Protein AF-A0AAW8DLY3-F1 (afdb_monomer_lite)

Sequence (59 aa):
MMLGYLLARAGVEVTVLEKHADFFRDFRGDTIHPATTDVLAELGLLEEFLLCRRPEPPG

Structure (mmCIF, N/CA/C/O backbone):
data_AF-A0AAW8DLY3-F1
#
_entry.id   AF-A0AAW8DLY3-F1
#
loop_
_atom_site.group_PDB
_atom_site.id
_atom_site.type_symbol
_atom_site.label_atom_id
_atom_site.label_alt_id
_atom_site.label_comp_id
_atom_site.label_asym_id
_atom_site.label_entity_id
_atom_site.label_seq_id
_atom_site.pdbx_PDB_ins_code
_atom_site.Cartn_x
_atom_site.Cartn_y
_atom_site.Cartn_z
_atom_site.occupancy
_atom_site.B_iso_or_equiv
_atom_site.auth_seq_id
_atom_site.auth_comp_id
_atom_site.auth_asym_id
_atom_site.auth_atom_id
_atom_site.pdbx_PDB_model_num
ATOM 1 N N . MET A 1 1 ? -5.612 3.290 -1.570 1.00 90.19 1 MET A N 1
ATOM 2 C CA . MET A 1 1 ? -5.183 1.907 -1.264 1.00 90.19 1 MET A CA 1
ATOM 3 C C . MET A 1 1 ? -4.101 1.842 -0.191 1.00 90.19 1 MET A C 1
ATOM 5 O O . MET A 1 1 ? -4.419 1.348 0.881 1.00 90.19 1 MET A O 1
ATOM 9 N N . MET A 1 2 ? -2.883 2.371 -0.390 1.00 94.12 2 MET A N 1
ATOM 10 C CA . MET A 1 2 ? -1.786 2.114 0.567 1.00 94.12 2 MET A CA 1
ATOM 11 C C . MET A 1 2 ? -2.035 2.514 2.024 1.00 94.12 2 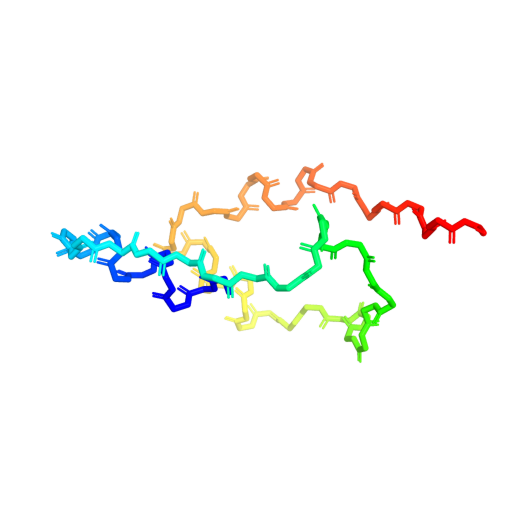MET A C 1
ATOM 13 O O . MET A 1 2 ? -1.694 1.747 2.916 1.00 94.12 2 MET A O 1
ATOM 17 N N . LEU A 1 3 ? -2.679 3.654 2.287 1.00 96.50 3 LEU A N 1
ATOM 18 C CA . LEU A 1 3 ? -3.019 4.044 3.660 1.00 96.50 3 LEU A CA 1
ATOM 19 C C . LEU A 1 3 ? -3.897 2.995 4.363 1.00 96.50 3 LEU A C 1
ATOM 21 O O . LEU A 1 3 ? -3.610 2.610 5.491 1.00 96.50 3 LEU A O 1
ATOM 25 N N . GLY A 1 4 ? -4.940 2.508 3.682 1.00 97.62 4 GLY A N 1
ATOM 26 C CA . GLY A 1 4 ? -5.836 1.491 4.234 1.00 97.62 4 GLY A CA 1
ATOM 27 C C . GLY A 1 4 ? -5.112 0.177 4.524 1.00 97.62 4 GLY A C 1
ATOM 28 O O . GLY A 1 4 ? -5.312 -0.399 5.587 1.00 97.62 4 GLY A O 1
ATOM 29 N N . TYR A 1 5 ? -4.209 -0.243 3.631 1.00 96.75 5 TYR A N 1
ATOM 30 C CA . TYR A 1 5 ? -3.351 -1.410 3.853 1.00 96.75 5 TYR A CA 1
ATOM 31 C C . TYR A 1 5 ? -2.470 -1.250 5.101 1.00 96.75 5 TYR A C 1
ATOM 33 O O . TYR A 1 5 ? -2.427 -2.147 5.939 1.00 96.75 5 TYR A O 1
ATOM 41 N N . LEU A 1 6 ? -1.793 -0.106 5.256 1.00 97.69 6 LEU A N 1
ATOM 42 C CA . LEU A 1 6 ? -0.886 0.126 6.385 1.00 97.69 6 LEU A CA 1
ATOM 43 C C . LEU A 1 6 ? -1.631 0.166 7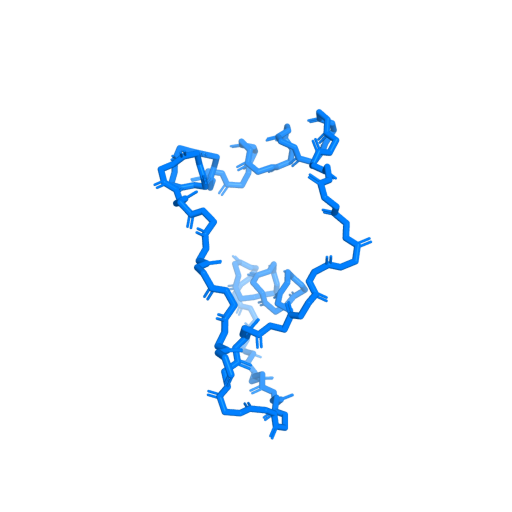.726 1.00 97.69 6 LEU A C 1
ATOM 45 O O . LEU A 1 6 ? -1.158 -0.411 8.702 1.00 97.69 6 LEU A O 1
ATOM 49 N N . LEU A 1 7 ? -2.809 0.794 7.765 1.00 98.31 7 LEU A N 1
ATOM 50 C CA . LEU A 1 7 ? -3.667 0.818 8.951 1.00 98.31 7 LEU A CA 1
ATOM 51 C C . LEU A 1 7 ? -4.178 -0.585 9.311 1.00 98.31 7 LEU A C 1
ATOM 53 O O . LEU A 1 7 ? -4.081 -0.989 10.469 1.00 98.31 7 LEU A O 1
ATOM 57 N N . ALA A 1 8 ? -4.641 -1.357 8.324 1.00 98.06 8 ALA A N 1
ATOM 58 C CA . ALA A 1 8 ? -5.080 -2.733 8.545 1.00 98.06 8 ALA A CA 1
ATOM 59 C C . ALA A 1 8 ? -3.932 -3.628 9.046 1.00 98.06 8 ALA A C 1
ATOM 61 O O . ALA A 1 8 ? -4.111 -4.400 9.986 1.00 98.06 8 ALA A O 1
ATOM 62 N N . ARG A 1 9 ? -2.721 -3.477 8.488 1.00 96.56 9 ARG A N 1
ATOM 63 C CA . ARG A 1 9 ? -1.513 -4.182 8.956 1.00 96.56 9 ARG A CA 1
ATOM 64 C C . ARG A 1 9 ? -1.144 -3.811 10.396 1.00 96.56 9 ARG A C 1
ATOM 66 O O . ARG A 1 9 ? -0.605 -4.645 11.115 1.00 96.56 9 ARG A O 1
ATOM 73 N N . ALA A 1 10 ? -1.457 -2.590 10.825 1.00 98.00 10 ALA A N 1
ATOM 74 C CA . ALA A 1 10 ? -1.295 -2.138 12.206 1.00 98.00 10 ALA A CA 1
ATOM 75 C C . ALA A 1 10 ? -2.419 -2.615 13.154 1.00 98.00 10 ALA A C 1
ATOM 77 O O . ALA A 1 10 ? -2.421 -2.242 14.325 1.00 98.00 10 ALA A O 1
ATOM 78 N N . GLY A 1 11 ? -3.370 -3.427 12.675 1.00 98.25 11 GLY A N 1
ATOM 79 C CA . GLY A 1 11 ? -4.478 -3.958 13.474 1.00 98.25 11 GLY A CA 1
ATOM 80 C C . GLY A 1 11 ? -5.664 -3.003 13.634 1.00 98.25 11 GLY A C 1
ATOM 81 O O . GLY A 1 11 ? -6.536 -3.255 14.461 1.00 98.25 11 GLY A O 1
ATOM 82 N N . VAL A 1 12 ? -5.713 -1.911 12.865 1.00 98.62 12 VAL A N 1
ATOM 83 C CA . VAL A 1 12 ? -6.850 -0.981 12.857 1.00 98.62 12 VAL A CA 1
ATOM 84 C C . VAL A 1 12 ? -7.947 -1.530 11.945 1.00 98.62 12 VAL A C 1
ATOM 86 O O . VAL A 1 12 ? -7.672 -1.942 10.819 1.00 98.62 12 VAL A O 1
ATOM 89 N N . GLU A 1 13 ? -9.200 -1.506 12.403 1.00 98.44 13 GLU A N 1
ATOM 90 C CA . GLU A 1 13 ? -10.348 -1.835 11.555 1.00 98.44 13 GLU A CA 1
ATOM 91 C C . GLU A 1 13 ? -10.545 -0.738 10.497 1.00 98.44 13 GLU A C 1
ATOM 93 O O . GLU A 1 13 ? -10.710 0.440 10.819 1.00 98.44 13 GLU A O 1
ATOM 98 N N . VAL A 1 14 ? -10.494 -1.114 9.217 1.00 98.38 14 VAL A N 1
ATOM 99 C CA . VAL A 1 14 ? -10.514 -0.175 8.088 1.00 98.38 14 VAL A CA 1
ATOM 100 C C . VAL A 1 14 ? -11.649 -0.521 7.135 1.00 98.38 14 VAL A C 1
ATOM 102 O O . VAL A 1 14 ? -11.741 -1.640 6.642 1.00 98.38 14 VAL A O 1
ATOM 105 N N . THR A 1 15 ? -12.457 0.483 6.794 1.00 97.75 15 THR A N 1
ATOM 106 C CA . THR A 1 15 ? -13.394 0.436 5.662 1.00 97.75 15 THR A CA 1
ATOM 107 C C . THR A 1 15 ? -12.884 1.349 4.548 1.00 97.75 15 THR A C 1
ATOM 109 O O . THR A 1 15 ? -12.602 2.523 4.787 1.00 97.75 15 THR A O 1
ATOM 112 N N . VAL A 1 16 ? -12.768 0.829 3.323 1.00 95.75 16 VAL A N 1
ATOM 113 C CA . VAL A 1 16 ? -12.404 1.617 2.133 1.00 95.75 16 VAL A CA 1
ATOM 114 C C . VAL A 1 16 ? -13.664 1.911 1.325 1.00 95.75 16 VAL A C 1
ATOM 116 O O . VAL A 1 16 ? -14.358 0.990 0.908 1.00 95.75 16 VAL A O 1
ATOM 119 N N . LEU A 1 17 ? -13.938 3.194 1.082 1.00 96.00 17 LEU A N 1
ATOM 120 C CA . LEU A 1 17 ? -15.029 3.649 0.222 1.00 96.00 17 LEU A CA 1
ATOM 121 C C . LEU A 1 17 ? -14.441 4.168 -1.095 1.00 96.00 17 LEU A C 1
ATOM 123 O O . LEU A 1 17 ? -13.762 5.193 -1.115 1.00 96.00 17 LEU A O 1
ATOM 127 N N . GLU A 1 18 ? -14.690 3.454 -2.187 1.00 93.25 18 GLU A N 1
ATOM 128 C CA . GLU A 1 18 ? -14.315 3.842 -3.550 1.00 93.25 18 GLU A CA 1
ATOM 129 C C . GLU A 1 18 ? -15.599 3.978 -4.373 1.00 93.25 18 GLU A C 1
ATOM 131 O O . GLU A 1 18 ? -16.509 3.158 -4.268 1.00 93.25 18 GLU A O 1
ATOM 136 N N . LYS A 1 19 ? -15.701 5.059 -5.149 1.00 93.94 19 LYS A N 1
ATOM 137 C CA . LYS A 1 19 ? -16.882 5.349 -5.971 1.00 93.94 19 LYS A CA 1
ATOM 138 C C . LYS A 1 19 ? -16.889 4.540 -7.267 1.00 93.94 19 LYS A C 1
ATOM 140 O O . LYS A 1 19 ? -17.942 4.354 -7.868 1.00 93.94 19 LYS A O 1
ATOM 145 N N . HIS A 1 20 ? -15.709 4.145 -7.736 1.00 90.25 20 HIS A N 1
ATOM 146 C CA . HIS A 1 20 ? -15.539 3.367 -8.953 1.00 90.25 20 HIS A CA 1
ATOM 147 C C . HIS A 1 20 ? -15.713 1.872 -8.670 1.00 90.25 20 HIS A C 1
ATOM 149 O O . HIS A 1 20 ? -15.330 1.386 -7.609 1.00 90.25 20 HIS A O 1
ATOM 155 N N . ALA A 1 21 ? -16.281 1.140 -9.630 1.00 89.88 21 ALA A N 1
ATOM 156 C CA . ALA A 1 21 ? -16.471 -0.306 -9.508 1.00 89.88 21 ALA A CA 1
ATOM 157 C C . ALA A 1 21 ? -15.147 -1.089 -9.588 1.00 89.88 21 ALA A C 1
ATOM 159 O O . ALA A 1 21 ? -15.078 -2.234 -9.145 1.00 89.88 21 ALA A O 1
ATOM 160 N N . ASP A 1 22 ? -14.103 -0.468 -10.139 1.00 86.38 22 ASP A N 1
ATOM 161 C CA . ASP A 1 22 ? -12.785 -1.055 -10.333 1.00 86.38 22 ASP A CA 1
ATOM 162 C C . ASP A 1 22 ? -11.654 -0.020 -10.140 1.00 86.38 22 ASP A C 1
ATOM 164 O O . ASP A 1 22 ? -11.867 1.173 -9.880 1.00 86.38 22 ASP A O 1
ATOM 168 N N . PHE A 1 23 ? -10.417 -0.508 -10.237 1.00 83.50 23 PHE A N 1
ATOM 169 C CA . PHE A 1 23 ? -9.199 0.294 -10.118 1.00 83.50 23 PHE A CA 1
ATOM 170 C C . PHE A 1 23 ? -8.500 0.538 -11.467 1.00 83.50 23 PHE A C 1
ATOM 172 O O . PHE A 1 23 ? -7.428 1.146 -11.479 1.00 83.50 23 PHE A O 1
ATOM 179 N N . PHE A 1 24 ? -9.084 0.110 -12.591 1.00 80.00 24 PHE A N 1
ATOM 180 C CA . PHE A 1 24 ? -8.516 0.288 -13.925 1.00 80.00 24 PHE A CA 1
ATOM 181 C C . PHE A 1 24 ? -8.830 1.692 -14.431 1.00 80.00 24 PHE A C 1
ATOM 183 O O . PHE A 1 24 ? -9.933 2.027 -14.847 1.00 80.00 24 PHE A O 1
ATOM 190 N N . ARG A 1 25 ? -7.827 2.553 -14.376 1.00 77.25 25 ARG A N 1
ATOM 191 C CA . ARG A 1 25 ? -7.891 3.908 -14.914 1.00 77.25 25 ARG A CA 1
ATOM 192 C C . ARG A 1 25 ? -6.525 4.260 -15.463 1.00 77.25 25 ARG A C 1
ATOM 194 O O . ARG A 1 25 ? -5.535 3.712 -14.975 1.00 77.25 25 ARG A O 1
ATOM 201 N N . ASP A 1 26 ? -6.478 5.172 -16.430 1.00 72.25 26 ASP A N 1
ATOM 202 C CA . ASP A 1 26 ? -5.218 5.643 -17.002 1.00 72.25 26 ASP A CA 1
ATOM 203 C C . ASP A 1 26 ? -4.269 6.073 -15.886 1.00 72.25 26 ASP A C 1
ATOM 205 O O . ASP A 1 26 ? -4.469 7.078 -15.191 1.00 72.25 26 ASP A O 1
ATOM 209 N N . PHE A 1 27 ? -3.248 5.249 -15.680 1.00 68.62 27 PHE A N 1
ATOM 210 C CA . PHE A 1 27 ? -2.269 5.485 -14.647 1.00 68.62 27 PHE A CA 1
ATOM 211 C C . PHE A 1 27 ? -1.378 6.630 -15.114 1.00 68.62 27 PHE A C 1
ATOM 213 O O . PHE A 1 27 ? -0.753 6.565 -16.163 1.00 68.62 27 PHE A O 1
ATOM 220 N N . ARG A 1 28 ? -1.329 7.716 -14.342 1.00 71.06 28 ARG A N 1
ATOM 221 C CA . ARG A 1 28 ? -0.554 8.919 -14.693 1.00 71.06 28 ARG A CA 1
ATOM 222 C C . ARG A 1 28 ? 0.933 8.819 -14.314 1.00 71.06 28 ARG A C 1
ATOM 224 O O . ARG A 1 28 ? 1.620 9.835 -14.318 1.00 71.06 28 ARG A O 1
ATOM 231 N N . GLY A 1 29 ? 1.416 7.633 -13.941 1.00 71.12 29 GLY A N 1
ATOM 232 C CA . GLY A 1 29 ? 2.783 7.403 -13.475 1.00 71.12 29 GLY A CA 1
ATOM 233 C C . GLY A 1 29 ? 3.400 6.169 -14.120 1.00 71.12 29 GLY A C 1
ATOM 234 O O . GLY A 1 29 ? 3.472 5.128 -13.495 1.00 71.12 29 GLY A O 1
ATOM 235 N N . ASP A 1 30 ? 3.885 6.260 -15.352 1.00 73.88 30 ASP A N 1
ATOM 236 C CA . ASP A 1 30 ? 4.409 5.085 -16.074 1.00 73.88 30 ASP A CA 1
ATOM 237 C C . ASP A 1 30 ? 5.673 4.451 -15.457 1.00 73.88 30 ASP A C 1
ATOM 239 O O . ASP A 1 30 ? 6.087 3.367 -15.868 1.00 73.88 30 ASP A O 1
ATOM 243 N N . THR A 1 31 ? 6.268 5.092 -14.446 1.00 83.88 31 THR A N 1
ATOM 244 C CA . THR A 1 31 ? 7.496 4.642 -13.786 1.00 83.88 31 THR A CA 1
ATOM 245 C C . THR A 1 31 ? 7.285 4.471 -12.288 1.00 83.88 31 THR A C 1
ATOM 247 O O . THR A 1 31 ? 6.906 5.409 -11.585 1.00 83.88 31 THR A O 1
ATOM 250 N N . ILE A 1 32 ? 7.633 3.290 -11.778 1.00 87.31 32 ILE A N 1
ATOM 251 C CA . ILE A 1 32 ? 7.831 3.061 -10.346 1.00 87.31 32 ILE A CA 1
ATOM 252 C C . ILE A 1 32 ? 9.293 3.361 -10.022 1.00 87.31 32 ILE A C 1
ATOM 254 O O . ILE A 1 32 ? 10.202 2.756 -10.589 1.00 87.31 32 ILE A O 1
ATOM 258 N N . HIS A 1 33 ? 9.529 4.326 -9.134 1.00 90.88 33 HIS A N 1
ATOM 259 C CA . HIS A 1 33 ? 10.886 4.679 -8.728 1.00 90.88 33 HIS A CA 1
ATOM 260 C C . HIS A 1 33 ? 11.500 3.600 -7.820 1.00 90.88 33 HIS A C 1
ATOM 262 O O . HIS A 1 33 ? 10.770 2.998 -7.031 1.00 90.88 33 HIS A O 1
ATOM 268 N N . PRO A 1 34 ? 12.837 3.412 -7.841 1.00 94.00 34 PRO A N 1
ATOM 269 C CA . PRO A 1 34 ? 13.524 2.432 -6.993 1.00 94.00 34 PRO A CA 1
ATOM 270 C C . PRO A 1 34 ? 13.161 2.538 -5.508 1.00 94.00 34 PRO A C 1
ATOM 272 O O . PRO A 1 34 ? 12.846 1.534 -4.886 1.00 94.00 34 PRO A O 1
ATOM 275 N N . ALA A 1 35 ? 13.058 3.760 -4.977 1.00 94.88 35 ALA A N 1
ATOM 276 C CA . ALA A 1 35 ? 12.660 3.978 -3.586 1.00 94.88 35 ALA A CA 1
ATOM 277 C C . ALA A 1 35 ? 11.265 3.407 -3.255 1.00 94.88 35 ALA A C 1
ATOM 279 O O . ALA A 1 35 ? 11.004 3.004 -2.128 1.00 94.88 35 ALA A O 1
ATOM 280 N N . THR A 1 36 ? 10.346 3.355 -4.224 1.00 93.19 36 THR A N 1
ATOM 281 C CA . THR A 1 36 ? 9.036 2.716 -4.043 1.00 93.19 36 THR A CA 1
ATOM 282 C C . THR A 1 36 ? 9.151 1.192 -4.066 1.00 93.19 36 THR A C 1
ATOM 284 O O . THR A 1 36 ? 8.489 0.527 -3.275 1.00 93.19 36 THR A O 1
ATOM 287 N N . THR A 1 37 ? 10.005 0.639 -4.927 1.00 94.38 37 THR A N 1
ATOM 288 C CA . THR A 1 37 ? 10.326 -0.796 -4.969 1.00 94.38 37 THR A CA 1
ATOM 289 C C . THR A 1 37 ? 10.931 -1.276 -3.647 1.00 94.38 37 THR A C 1
ATOM 291 O O . THR A 1 37 ? 10.533 -2.327 -3.149 1.00 94.38 37 THR A O 1
ATOM 294 N N . ASP A 1 38 ? 11.814 -0.480 -3.040 1.00 96.75 38 ASP A N 1
ATOM 295 C CA . ASP A 1 38 ? 12.419 -0.777 -1.735 1.00 96.75 38 ASP A CA 1
ATOM 296 C C . ASP A 1 38 ? 11.353 -0.847 -0.631 1.00 96.75 38 ASP A C 1
ATOM 298 O O . ASP A 1 38 ? 11.283 -1.824 0.113 1.00 96.75 38 ASP A O 1
ATOM 302 N N . VAL A 1 39 ? 10.432 0.124 -0.591 1.00 96.06 39 VAL A N 1
ATOM 303 C CA . VAL A 1 39 ? 9.295 0.096 0.347 1.00 96.06 39 VAL A CA 1
ATOM 304 C C . VAL A 1 39 ? 8.420 -1.139 0.121 1.00 96.06 39 VAL A C 1
ATOM 306 O O . VAL A 1 39 ? 7.995 -1.780 1.078 1.00 96.06 39 VAL A O 1
ATOM 309 N N . LEU A 1 40 ? 8.148 -1.523 -1.129 1.00 96.00 40 LEU A N 1
ATOM 310 C CA . LEU A 1 40 ? 7.388 -2.745 -1.413 1.00 96.00 40 LEU A CA 1
ATOM 311 C C . LEU A 1 40 ? 8.114 -4.003 -0.917 1.00 96.00 40 LEU A C 1
ATOM 313 O O . LEU A 1 40 ? 7.447 -4.927 -0.450 1.00 96.00 40 LEU A O 1
ATOM 317 N N . ALA A 1 41 ? 9.448 -4.041 -0.965 1.00 96.88 41 ALA A N 1
ATOM 318 C CA . ALA A 1 41 ? 10.232 -5.139 -0.402 1.00 96.88 41 ALA A CA 1
ATOM 319 C C . ALA A 1 41 ? 10.106 -5.194 1.127 1.00 96.88 41 ALA A C 1
ATOM 321 O O . ALA A 1 41 ? 9.824 -6.256 1.677 1.00 96.88 41 ALA A O 1
ATOM 322 N N . GLU A 1 42 ? 10.220 -4.054 1.813 1.00 96.75 42 GLU A N 1
ATOM 323 C CA . GLU A 1 42 ? 10.037 -3.953 3.271 1.00 96.75 42 GLU A CA 1
ATOM 324 C C . GLU A 1 42 ? 8.621 -4.352 3.724 1.00 96.75 42 GLU A C 1
ATOM 326 O O . GLU A 1 42 ? 8.411 -4.875 4.825 1.00 96.75 42 GLU A O 1
ATOM 331 N N . LEU A 1 43 ? 7.625 -4.124 2.867 1.00 96.75 43 LEU A N 1
ATOM 332 C CA . LEU A 1 43 ? 6.246 -4.551 3.094 1.00 96.75 43 LEU A CA 1
ATOM 333 C C . LEU A 1 43 ? 6.003 -6.031 2.741 1.00 96.75 43 LEU A C 1
ATOM 335 O O . LEU A 1 43 ? 4.929 -6.540 3.055 1.00 96.75 43 LEU A O 1
ATOM 339 N N . GLY A 1 44 ? 6.973 -6.724 2.132 1.00 96.50 44 GLY A N 1
ATOM 340 C CA . GLY A 1 44 ? 6.838 -8.111 1.672 1.00 96.50 44 GLY A CA 1
ATOM 341 C C . GLY A 1 44 ? 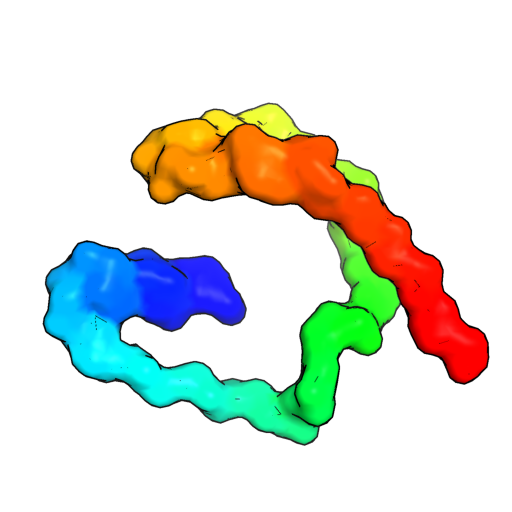5.960 -8.271 0.426 1.00 96.50 44 GLY A C 1
ATOM 342 O O . GLY A 1 44 ? 5.453 -9.355 0.172 1.00 96.50 44 GLY A O 1
ATOM 343 N N . LEU A 1 45 ? 5.754 -7.193 -0.333 1.00 96.12 45 LEU A N 1
ATOM 344 C CA . LEU A 1 45 ? 4.856 -7.134 -1.493 1.00 96.12 45 LEU A CA 1
ATOM 345 C C . LEU A 1 45 ? 5.595 -7.144 -2.837 1.00 96.12 45 LEU A C 1
ATOM 347 O O . LEU A 1 45 ? 4.959 -7.233 -3.885 1.00 96.12 45 LEU A O 1
ATOM 351 N N . LEU A 1 46 ? 6.925 -7.006 -2.833 1.00 95.50 46 LEU A N 1
ATOM 352 C CA . LEU A 1 46 ? 7.692 -6.800 -4.062 1.00 95.50 46 LEU A CA 1
ATOM 353 C C . LEU A 1 46 ? 7.588 -7.976 -5.042 1.00 95.50 46 LEU A C 1
ATOM 355 O O . LEU A 1 46 ? 7.417 -7.754 -6.237 1.00 95.50 46 LEU A O 1
ATOM 359 N N . GLU A 1 47 ? 7.682 -9.215 -4.563 1.00 95.12 47 GLU A N 1
ATOM 360 C CA . GLU A 1 47 ? 7.659 -10.390 -5.443 1.00 95.12 47 GLU A CA 1
ATOM 361 C C . GLU A 1 47 ? 6.331 -10.499 -6.205 1.00 95.12 47 GLU A C 1
ATOM 363 O O . GLU A 1 47 ? 6.325 -10.601 -7.431 1.00 95.12 47 GLU A O 1
ATOM 368 N N . GLU A 1 48 ? 5.203 -10.380 -5.499 1.00 93.56 48 GLU A N 1
ATOM 369 C CA . GLU A 1 48 ? 3.869 -10.369 -6.111 1.00 93.56 48 GLU A CA 1
ATOM 370 C C . GLU A 1 48 ? 3.689 -9.178 -7.060 1.00 93.56 48 GLU A C 1
ATOM 372 O O . GLU A 1 48 ? 3.112 -9.315 -8.141 1.00 93.56 48 GLU A O 1
ATOM 377 N N . PHE A 1 49 ? 4.229 -8.013 -6.691 1.00 91.25 49 PHE A N 1
ATOM 378 C CA . PHE A 1 49 ? 4.186 -6.824 -7.531 1.00 91.25 49 PHE A CA 1
ATOM 379 C C . PHE A 1 49 ? 4.921 -7.025 -8.864 1.00 91.25 49 PHE A C 1
ATOM 381 O O . PHE A 1 49 ? 4.410 -6.623 -9.906 1.00 91.25 49 PHE A O 1
ATOM 388 N N . LEU A 1 50 ? 6.086 -7.679 -8.866 1.00 90.94 50 LEU A N 1
ATOM 389 C CA . LEU A 1 50 ? 6.863 -7.939 -10.087 1.00 90.94 50 LEU A CA 1
ATOM 390 C C . LEU A 1 50 ? 6.218 -8.991 -11.001 1.00 90.94 50 LEU A C 1
ATOM 392 O O . LEU A 1 50 ? 6.457 -8.983 -12.209 1.00 90.94 50 LEU A O 1
ATOM 396 N N . LEU A 1 51 ? 5.386 -9.875 -10.447 1.00 92.25 51 LEU A N 1
ATOM 397 C CA . LEU A 1 51 ? 4.564 -10.807 -11.224 1.00 92.25 51 LEU A CA 1
ATOM 398 C C . LEU A 1 51 ? 3.336 -10.128 -11.847 1.00 92.25 51 LEU A C 1
ATOM 400 O O . LEU A 1 51 ? 2.748 -10.661 -12.792 1.00 92.25 51 LEU A O 1
ATOM 404 N N . CYS A 1 52 ? 2.946 -8.954 -11.344 1.00 83.50 52 CYS A N 1
ATOM 405 C CA . CYS A 1 52 ? 1.807 -8.207 -11.850 1.00 83.50 52 CYS A CA 1
ATOM 406 C C . CYS A 1 52 ? 2.099 -7.670 -13.257 1.00 83.50 52 CYS A C 1
ATOM 408 O O . CYS A 1 52 ? 2.897 -6.754 -13.465 1.00 83.50 52 CYS A O 1
ATOM 410 N N . ARG A 1 53 ? 1.415 -8.231 -14.256 1.00 77.81 53 ARG A N 1
ATOM 411 C CA . ARG A 1 53 ? 1.430 -7.689 -15.614 1.00 77.81 53 ARG A CA 1
ATOM 412 C C . ARG A 1 53 ? 0.552 -6.441 -15.655 1.00 77.81 53 ARG A C 1
ATOM 414 O O . ARG A 1 53 ? -0.5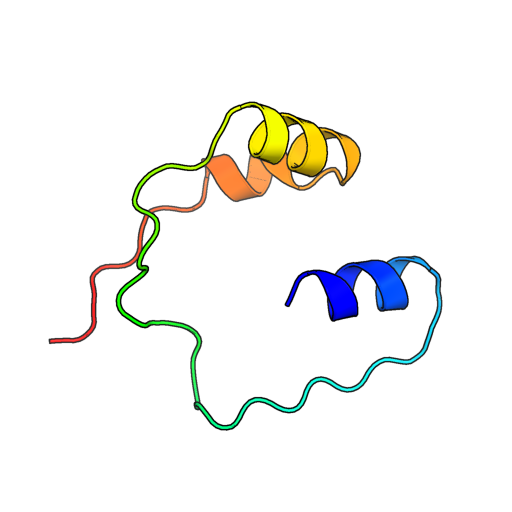77 -6.466 -15.172 1.00 77.81 53 ARG A O 1
ATOM 421 N N . ARG A 1 54 ? 1.036 -5.382 -16.314 1.00 73.06 54 ARG A N 1
ATOM 422 C CA . ARG A 1 54 ? 0.215 -4.202 -16.608 1.00 73.06 54 ARG A CA 1
ATOM 423 C C . ARG A 1 54 ? -1.082 -4.640 -17.316 1.00 73.06 54 ARG A C 1
ATOM 425 O O . ARG A 1 54 ? -0.980 -5.244 -18.387 1.00 73.06 54 ARG A O 1
ATOM 432 N N . PRO A 1 55 ? -2.265 -4.358 -16.748 1.00 68.12 55 PRO A N 1
ATOM 433 C CA . PRO A 1 55 ? -3.531 -4.666 -17.399 1.00 68.12 55 PRO A CA 1
ATOM 434 C C . PRO A 1 55 ? -3.700 -3.797 -18.652 1.00 68.12 55 PRO A C 1
ATOM 436 O O . PRO A 1 55 ? -3.305 -2.629 -18.661 1.00 68.12 55 PRO A O 1
ATOM 439 N N . GLU A 1 56 ? -4.264 -4.376 -19.711 1.00 65.12 56 GLU A N 1
ATOM 440 C CA . GLU A 1 56 ? -4.710 -3.610 -20.881 1.00 65.12 56 GLU A CA 1
ATOM 441 C C . GLU A 1 56 ? -5.826 -2.650 -20.430 1.00 65.12 56 GLU A C 1
ATOM 443 O O . GLU A 1 56 ? -6.714 -3.076 -19.680 1.00 65.12 56 GLU A O 1
ATOM 448 N N . PRO A 1 57 ? -5.791 -1.364 -20.820 1.00 61.66 57 PRO A N 1
ATOM 449 C CA . PRO A 1 57 ? -6.870 -0.445 -20.489 1.00 61.66 57 PRO A CA 1
ATOM 450 C C . PRO A 1 57 ? -8.185 -0.931 -21.127 1.00 61.66 57 PRO A C 1
ATOM 452 O O . PRO A 1 57 ? -8.161 -1.453 -22.245 1.00 61.66 57 PRO A O 1
ATOM 455 N N . PRO A 1 58 ? -9.335 -0.781 -20.444 1.00 64.38 58 PRO A N 1
ATOM 456 C CA . PRO A 1 58 ? -10.625 -1.041 -21.070 1.00 64.38 58 PRO A CA 1
ATOM 457 C C . PRO A 1 58 ? -10.811 -0.086 -22.261 1.00 64.38 58 PRO A C 1
ATOM 459 O O . PRO A 1 58 ? -10.559 1.113 -22.133 1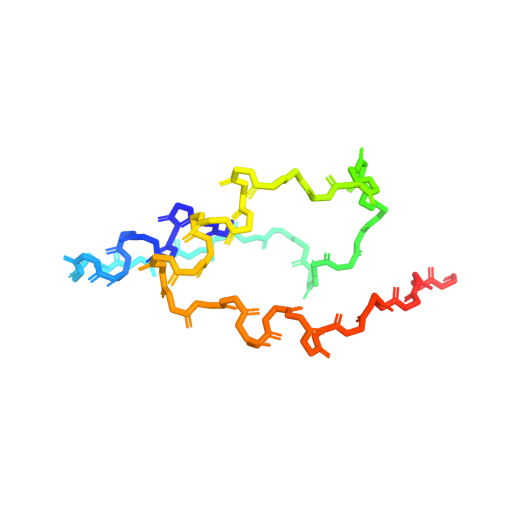.00 64.38 58 PRO A O 1
ATOM 462 N N . GLY A 1 59 ? -11.181 -0.647 -23.419 1.00 59.81 59 GLY A N 1
ATOM 463 C CA . GLY A 1 59 ? -11.448 0.101 -24.655 1.00 59.81 59 GLY A CA 1
ATOM 464 C C . GLY A 1 59 ? -12.747 0.896 -24.634 1.00 59.81 59 GLY A C 1
ATOM 465 O O . GLY A 1 59 ? -13.606 0.622 -23.765 1.00 59.81 59 GLY A O 1
#

pLDDT: mean 88.49, std 11.13, range [59.81, 98.62]

Foldseek 3Di:
DVVQVVCVVVVHDDDDDDPDPDDQDPDPDPDDDVVNLVVCVVVVNNVVVVVDDDDDHDD

InterPro domains:
  IPR002938 FAD-binding domain [PF01494] (1-50)
  IPR036188 FAD/NAD(P)-binding domain superfamily [G3DSA:3.50.50.60] (1-58)
  IPR036188 FAD/NAD(P)-binding domain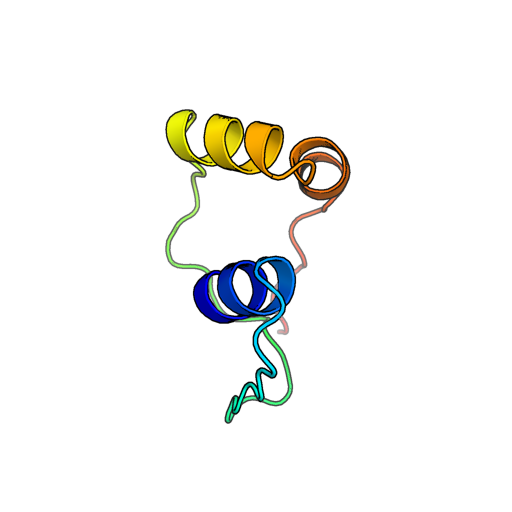 superfamily [SSF51905] (2-50)
  IPR050631 PheA/TfdB FAD monooxygenase [PTHR43476] (1-50)

Secondary structure (DSSP, 8-state):
-HHHHHHHHTT-------SSS-S-S--S-----HHHHHHHHHTT-HHHHHH-PPPPPP-

Radius of gyration: 13.64 Å; chains: 1; bounding box: 30×20×38 Å

Organism: NCBI:txid1338426